Protein AF-A0AAF0R2F0-F1 (afdb_monomer_lite)

Foldseek 3Di:
D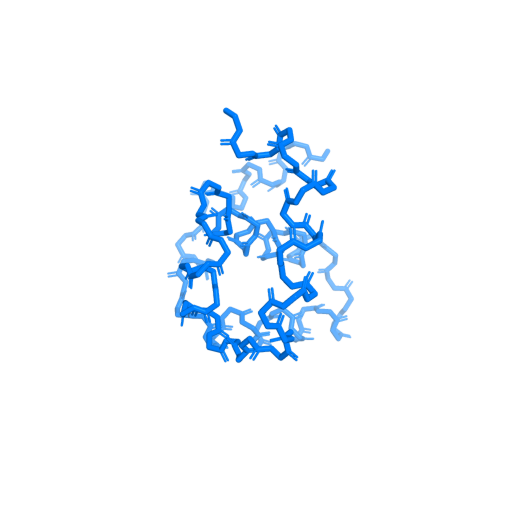VVLLVVCVVVVPVLPDQPVVLVVQLVVCVVVVVVSVNVNSVVVVVVVVPPDDPVVNCVRVVNDDPDDPVRVVVVCVVVVVVVD

Radius of gyration: 16.11 Å; chains: 1; bounding box: 40×25×42 Å

Secondary structure (DSSP, 8-state):
-HHHHHHHHHTGGGT-S-HHHHHHHHHHHHHTT-HHHHHHHHHHHHHHHTT--HHHHHHHTTPPP-S-HHHHHHHHHHTGGG--

Structure (mmCIF, N/CA/C/O backbone):
data_AF-A0AAF0R2F0-F1
#
_entry.id   AF-A0AAF0R2F0-F1
#
loop_
_atom_site.group_PDB
_atom_site.id
_atom_site.type_symbol
_atom_site.label_atom_id
_atom_site.label_alt_id
_atom_site.label_comp_id
_atom_site.label_asym_id
_atom_site.label_entity_id
_atom_site.label_seq_id
_atom_site.pdbx_PDB_ins_code
_atom_site.Cartn_x
_atom_site.Cartn_y
_atom_site.Cartn_z
_atom_site.occupancy
_atom_site.B_iso_or_equiv
_atom_site.auth_seq_id
_atom_site.auth_comp_id
_atom_site.auth_asym_id
_atom_site.auth_atom_id
_atom_site.pdbx_PDB_model_num
ATOM 1 N N . MET A 1 1 ? 6.942 12.090 -19.107 1.00 50.97 1 MET A N 1
ATOM 2 C CA . MET A 1 1 ? 6.695 11.099 -18.039 1.00 50.97 1 MET A CA 1
ATOM 3 C C . MET A 1 1 ? 5.665 10.046 -18.439 1.00 50.97 1 MET A C 1
ATOM 5 O O . MET A 1 1 ? 5.957 8.874 -18.282 1.00 50.97 1 MET A O 1
ATOM 9 N N . THR A 1 2 ? 4.530 10.413 -19.047 1.00 55.34 2 THR A N 1
ATOM 10 C CA . THR A 1 2 ? 3.445 9.474 -19.419 1.00 55.34 2 THR A CA 1
ATOM 11 C C . THR A 1 2 ? 3.878 8.322 -20.336 1.00 55.34 2 THR A C 1
ATOM 13 O O . THR A 1 2 ? 3.472 7.190 -20.120 1.00 55.34 2 THR A O 1
ATOM 16 N N . LYS A 1 3 ? 4.780 8.567 -21.297 1.00 60.50 3 LYS A N 1
ATOM 17 C CA . LYS A 1 3 ? 5.181 7.553 -22.291 1.00 60.50 3 LYS A CA 1
ATOM 18 C C . LYS A 1 3 ? 6.016 6.390 -21.734 1.00 60.50 3 LYS A C 1
ATOM 20 O O . LYS A 1 3 ? 5.925 5.291 -22.265 1.00 60.50 3 LYS A O 1
ATOM 25 N N . VAL A 1 4 ? 6.831 6.618 -20.700 1.00 62.03 4 VAL A N 1
ATOM 26 C CA . VAL A 1 4 ? 7.724 5.588 -20.123 1.00 62.03 4 VAL A CA 1
ATOM 27 C C . VAL A 1 4 ? 6.955 4.692 -19.156 1.00 62.03 4 VAL A C 1
ATOM 29 O O . VAL A 1 4 ? 7.054 3.472 -19.246 1.00 62.03 4 VAL A O 1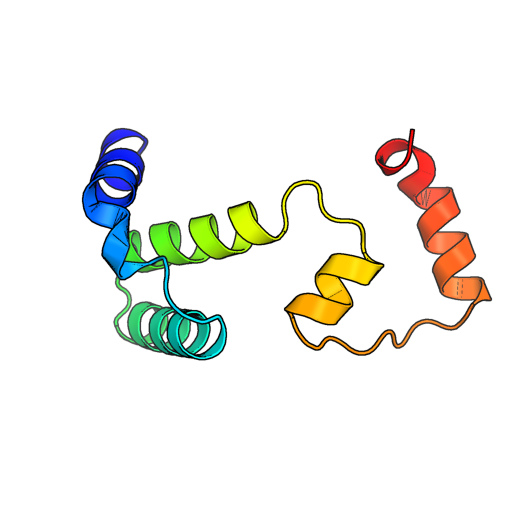
ATOM 32 N N . VAL A 1 5 ? 6.100 5.281 -18.314 1.00 59.94 5 VAL A N 1
ATOM 33 C CA . VAL A 1 5 ? 5.179 4.520 -17.455 1.00 59.94 5 VAL A CA 1
ATOM 34 C C . VAL A 1 5 ? 4.229 3.680 -18.309 1.00 59.94 5 VAL A C 1
ATOM 36 O O . VAL A 1 5 ? 4.036 2.507 -18.019 1.00 59.94 5 VAL A O 1
ATOM 39 N N . GLU A 1 6 ? 3.686 4.224 -19.402 1.00 64.31 6 GLU A N 1
ATOM 40 C CA . GLU A 1 6 ? 2.879 3.447 -20.354 1.00 64.31 6 GLU A CA 1
ATOM 41 C C . GLU A 1 6 ? 3.682 2.345 -21.058 1.00 64.31 6 GLU A C 1
ATOM 43 O O . GLU A 1 6 ? 3.153 1.257 -21.272 1.00 64.31 6 GLU A O 1
ATOM 48 N N . TYR A 1 7 ? 4.954 2.588 -21.394 1.00 68.38 7 TYR A N 1
ATOM 49 C CA . TYR A 1 7 ? 5.826 1.587 -22.014 1.00 68.38 7 TYR A CA 1
ATOM 50 C C . TYR A 1 7 ? 6.086 0.404 -21.077 1.00 68.38 7 TYR A C 1
ATOM 52 O O . TYR A 1 7 ? 5.872 -0.741 -21.477 1.00 68.38 7 TYR A O 1
ATOM 60 N N . TRP A 1 8 ? 6.463 0.663 -19.823 1.00 63.31 8 TRP A N 1
ATOM 61 C CA . TRP A 1 8 ? 6.626 -0.383 -18.812 1.00 63.31 8 TRP A CA 1
ATOM 62 C C . TRP A 1 8 ? 5.292 -1.034 -18.444 1.00 63.31 8 TRP A C 1
ATOM 64 O O . TRP A 1 8 ? 5.242 -2.250 -18.311 1.00 63.31 8 TRP A O 1
ATOM 74 N N . LYS A 1 9 ? 4.181 -0.280 -18.408 1.00 61.19 9 LYS A N 1
ATOM 75 C CA . LYS A 1 9 ? 2.824 -0.842 -18.260 1.00 61.19 9 LYS A CA 1
ATOM 76 C C . LYS A 1 9 ? 2.446 -1.774 -19.414 1.00 61.19 9 LYS A C 1
ATOM 78 O O . LYS A 1 9 ? 1.774 -2.779 -19.195 1.00 61.19 9 LYS A O 1
ATOM 83 N N . LYS A 1 10 ? 2.888 -1.487 -20.638 1.00 60.56 10 LYS A N 1
ATOM 84 C CA . LYS A 1 10 ? 2.647 -2.327 -21.820 1.00 60.56 10 LYS A CA 1
ATOM 85 C C . LYS A 1 10 ? 3.528 -3.586 -21.851 1.00 60.56 10 LYS A C 1
ATOM 87 O O . LYS A 1 10 ? 3.117 -4.575 -22.443 1.00 60.56 10 LYS A O 1
ATOM 92 N N . HIS A 1 11 ? 4.677 -3.568 -21.172 1.00 60.88 11 HIS A N 1
ATOM 93 C CA . HIS A 1 11 ? 5.584 -4.712 -20.982 1.00 60.88 11 HIS A CA 1
ATOM 94 C C . HIS A 1 11 ? 5.556 -5.236 -19.524 1.00 60.88 11 HIS A C 1
ATOM 96 O O . HIS A 1 11 ? 6.508 -5.850 -19.049 1.00 60.88 11 HIS A O 1
ATOM 102 N N . SER A 1 12 ? 4.454 -4.977 -18.806 1.00 58.59 12 SER A N 1
ATOM 103 C CA . SER A 1 12 ? 4.313 -5.084 -17.339 1.00 58.59 12 SER A CA 1
ATOM 104 C C . SER A 1 12 ? 4.186 -6.488 -16.778 1.00 58.59 12 SER A C 1
ATOM 106 O O . SER A 1 12 ? 3.973 -6.639 -15.575 1.00 58.59 12 SER A O 1
ATOM 108 N N . GLU A 1 13 ? 4.334 -7.524 -17.598 1.00 62.66 13 GLU A N 1
ATOM 109 C CA . GLU A 1 13 ? 4.395 -8.892 -17.077 1.00 62.66 13 GLU A CA 1
ATOM 110 C C . GLU A 1 13 ? 5.486 -9.020 -16.002 1.00 62.66 13 GLU A C 1
ATOM 112 O O . GLU A 1 13 ? 5.319 -9.767 -15.046 1.00 62.66 13 GLU A O 1
ATOM 117 N N . PHE A 1 14 ? 6.537 -8.196 -16.085 1.00 65.81 14 PHE A N 1
ATOM 118 C CA . PHE A 1 14 ? 7.621 -8.155 -15.109 1.00 65.81 14 PHE A CA 1
ATOM 119 C C . PHE A 1 14 ? 7.240 -7.581 -13.729 1.00 65.81 14 PHE A C 1
ATOM 121 O O . PHE A 1 14 ? 7.827 -7.985 -12.732 1.00 65.81 14 PHE A O 1
ATOM 128 N N . VAL A 1 15 ? 6.279 -6.651 -13.637 1.00 71.88 15 VAL A N 1
ATOM 129 C CA . VAL A 1 15 ? 5.870 -6.050 -12.342 1.00 71.88 15 VAL A CA 1
ATOM 130 C C . VAL A 1 15 ? 4.686 -6.776 -11.701 1.00 71.88 15 VAL A C 1
ATOM 132 O O . VAL A 1 15 ? 4.427 -6.621 -10.509 1.00 71.88 15 VAL A O 1
ATOM 135 N N . LYS A 1 16 ? 3.998 -7.636 -12.461 1.00 75.31 16 LYS A N 1
ATOM 136 C CA . LYS A 1 16 ? 2.905 -8.494 -11.979 1.00 75.31 16 LYS A CA 1
ATOM 137 C C . LYS A 1 16 ? 3.436 -9.756 -11.300 1.00 75.31 16 LYS A C 1
ATOM 139 O O . LYS A 1 16 ? 3.104 -10.877 -11.672 1.00 75.31 16 LYS A O 1
ATOM 144 N N . VAL A 1 17 ? 4.275 -9.551 -10.296 1.00 83.94 17 VAL A N 1
ATOM 145 C CA . VAL A 1 17 ? 4.853 -10.603 -9.457 1.00 83.94 17 VAL A CA 1
ATOM 146 C C . VAL A 1 17 ? 4.164 -10.645 -8.095 1.00 83.94 17 VAL A C 1
ATOM 148 O O . VAL A 1 17 ? 3.380 -9.754 -7.743 1.00 83.94 17 VAL A O 1
ATOM 151 N N . ASP A 1 18 ? 4.451 -11.693 -7.326 1.00 87.88 18 ASP A N 1
ATOM 152 C CA . ASP A 1 18 ? 4.030 -11.784 -5.929 1.00 87.88 18 ASP A CA 1
ATOM 153 C C . ASP A 1 18 ? 4.481 -10.548 -5.126 1.00 87.88 18 ASP A C 1
ATOM 155 O O . ASP A 1 18 ? 5.496 -9.925 -5.447 1.00 87.88 18 ASP A O 1
ATOM 159 N N . HIS A 1 19 ? 3.723 -10.178 -4.090 1.00 85.69 19 HIS A N 1
ATOM 160 C CA . HIS A 1 19 ? 4.011 -8.996 -3.275 1.00 85.69 19 HIS A CA 1
ATOM 161 C C . HIS A 1 19 ? 5.428 -9.016 -2.675 1.00 85.69 19 HIS A C 1
ATOM 163 O O . HIS A 1 19 ? 6.100 -7.986 -2.684 1.00 85.69 19 HIS A O 1
ATOM 169 N N . SER A 1 20 ? 5.903 -10.184 -2.228 1.00 89.25 20 SER A N 1
ATOM 170 C CA . SER A 1 20 ? 7.256 -10.347 -1.675 1.00 89.25 20 SER A CA 1
ATOM 171 C C . SER A 1 20 ? 8.344 -9.993 -2.695 1.00 89.25 20 SER A C 1
ATOM 173 O O . SER A 1 20 ? 9.248 -9.212 -2.406 1.00 89.25 20 SER A O 1
ATOM 175 N N . ILE A 1 21 ? 8.201 -10.482 -3.927 1.00 91.38 21 ILE A N 1
ATOM 176 C CA . ILE A 1 21 ? 9.135 -10.209 -5.024 1.00 91.38 21 ILE A CA 1
ATOM 177 C C . ILE A 1 21 ? 9.069 -8.733 -5.427 1.00 91.38 21 ILE A C 1
ATOM 179 O O . ILE A 1 21 ? 10.103 -8.107 -5.647 1.00 91.38 21 ILE A O 1
ATOM 183 N N . LEU A 1 22 ? 7.864 -8.157 -5.509 1.00 91.25 22 LEU A N 1
ATOM 184 C CA . LEU A 1 22 ? 7.689 -6.742 -5.840 1.00 91.25 22 LEU A CA 1
ATOM 185 C C . LEU A 1 22 ? 8.385 -5.842 -4.811 1.00 91.25 22 LEU A C 1
ATOM 187 O O . LEU A 1 22 ? 9.039 -4.873 -5.188 1.00 91.25 22 LEU A O 1
ATOM 191 N N . HIS A 1 23 ? 8.282 -6.182 -3.526 1.00 91.69 23 HIS A N 1
ATOM 192 C CA . HIS A 1 23 ? 8.954 -5.468 -2.446 1.00 91.69 23 HIS A CA 1
ATOM 193 C C . HIS A 1 23 ? 10.487 -5.534 -2.567 1.00 91.69 23 HIS A C 1
ATOM 195 O O . HIS A 1 23 ? 11.150 -4.496 -2.521 1.00 91.69 23 HIS A O 1
ATOM 201 N N . ASP A 1 24 ? 11.053 -6.722 -2.789 1.00 94.06 24 ASP A N 1
ATOM 202 C CA . ASP A 1 24 ? 12.505 -6.887 -2.945 1.00 94.06 24 ASP A CA 1
ATOM 203 C C . ASP A 1 24 ? 13.043 -6.134 -4.167 1.00 94.06 24 ASP A C 1
ATOM 205 O O . ASP A 1 24 ? 14.112 -5.520 -4.114 1.00 94.06 24 ASP A O 1
ATOM 209 N N . LEU A 1 25 ? 12.277 -6.121 -5.260 1.00 92.00 25 LEU A N 1
ATOM 210 C CA . LEU A 1 25 ? 12.621 -5.360 -6.453 1.00 92.00 25 LEU A CA 1
ATOM 211 C C . LEU A 1 25 ? 12.588 -3.849 -6.196 1.00 92.00 25 LEU A C 1
ATOM 213 O O . LEU A 1 25 ? 13.533 -3.165 -6.577 1.00 92.00 25 LEU A O 1
ATOM 217 N N . ILE A 1 26 ? 11.577 -3.330 -5.488 1.00 94.06 26 ILE A N 1
ATOM 218 C CA . ILE A 1 26 ? 11.516 -1.911 -5.094 1.00 94.06 26 ILE A CA 1
ATOM 219 C C . ILE A 1 26 ? 12.774 -1.518 -4.311 1.00 94.06 26 ILE A C 1
ATOM 221 O O . ILE A 1 26 ? 13.386 -0.488 -4.603 1.00 94.06 26 ILE A O 1
ATOM 225 N N . LEU A 1 27 ? 13.195 -2.346 -3.349 1.00 96.06 27 LEU A N 1
ATOM 226 C CA . LEU A 1 27 ? 14.403 -2.097 -2.560 1.00 96.06 27 LEU A CA 1
ATOM 227 C C . LEU A 1 27 ? 15.671 -2.112 -3.421 1.00 96.06 27 LEU A C 1
ATOM 229 O O . LEU A 1 27 ? 16.495 -1.201 -3.308 1.00 96.06 27 LEU A O 1
ATOM 233 N N . ALA A 1 28 ? 15.822 -3.112 -4.293 1.00 95.25 28 ALA A N 1
ATOM 234 C CA . ALA A 1 28 ? 16.974 -3.230 -5.183 1.00 95.25 28 ALA A CA 1
ATOM 235 C C . ALA A 1 28 ? 17.065 -2.042 -6.150 1.00 95.25 28 ALA A C 1
ATOM 237 O O . ALA A 1 28 ? 18.122 -1.435 -6.313 1.00 95.25 28 ALA A O 1
ATOM 238 N N . THR A 1 29 ? 15.942 -1.667 -6.753 1.00 93.44 29 THR A N 1
ATOM 239 C CA . THR A 1 29 ? 15.845 -0.556 -7.694 1.00 93.44 29 THR A CA 1
ATOM 240 C C . THR A 1 29 ? 16.102 0.793 -7.016 1.00 93.44 29 THR A C 1
ATOM 242 O O . THR A 1 29 ? 16.828 1.624 -7.566 1.00 93.44 29 THR A O 1
ATOM 245 N N . ASN A 1 30 ? 15.599 0.991 -5.792 1.00 95.50 30 ASN A N 1
ATOM 246 C CA . ASN A 1 30 ? 15.918 2.165 -4.979 1.00 95.50 30 ASN A CA 1
ATOM 247 C C . ASN A 1 30 ? 17.417 2.229 -4.636 1.00 95.50 30 ASN A C 1
ATOM 249 O O . ASN A 1 30 ? 18.032 3.284 -4.767 1.00 95.50 30 ASN A O 1
ATOM 253 N N . PHE A 1 31 ? 18.028 1.102 -4.255 1.00 97.00 31 PHE A N 1
ATOM 254 C CA . PHE A 1 31 ? 19.466 1.026 -3.975 1.00 97.00 31 PHE A CA 1
ATOM 255 C C . PHE A 1 31 ? 20.325 1.361 -5.204 1.00 97.00 31 PHE A C 1
ATOM 257 O O . PHE A 1 31 ? 21.321 2.073 -5.091 1.00 97.00 31 PHE A O 1
ATOM 264 N N . LEU A 1 32 ? 19.923 0.886 -6.385 1.00 96.81 32 LEU A N 1
ATOM 265 C CA . LEU A 1 32 ? 20.594 1.170 -7.657 1.00 96.81 32 LEU A CA 1
ATOM 266 C C . LEU A 1 32 ? 20.303 2.581 -8.201 1.00 96.81 32 LEU A C 1
ATOM 268 O O . LEU A 1 32 ? 20.898 2.974 -9.203 1.00 96.81 32 LEU A O 1
ATOM 272 N N . ASN A 1 33 ? 19.425 3.345 -7.539 1.00 95.12 33 ASN A N 1
ATOM 273 C CA . ASN A 1 33 ? 18.976 4.675 -7.952 1.00 95.12 33 ASN A CA 1
ATOM 274 C C . ASN A 1 33 ? 18.372 4.700 -9.373 1.00 95.12 33 ASN A C 1
ATOM 276 O O . ASN A 1 33 ? 18.516 5.677 -10.114 1.00 95.12 33 ASN A O 1
ATOM 280 N N . ASP A 1 34 ? 17.683 3.624 -9.761 1.00 91.75 34 ASP A N 1
ATOM 281 C CA . ASP A 1 34 ? 16.945 3.556 -11.023 1.00 91.75 34 ASP A CA 1
ATOM 282 C C . ASP A 1 34 ? 15.520 4.080 -10.814 1.00 91.75 34 ASP A C 1
ATOM 284 O O . ASP A 1 34 ? 14.575 3.361 -10.484 1.00 91.75 34 ASP A O 1
ATOM 288 N N . LYS A 1 35 ? 15.384 5.395 -10.978 1.00 90.06 35 LYS A N 1
ATOM 289 C CA . LYS A 1 35 ? 14.137 6.111 -10.713 1.00 90.06 35 LYS A CA 1
ATOM 290 C C . LYS A 1 35 ? 12.973 5.644 -11.591 1.00 90.06 35 LYS A C 1
ATOM 292 O O . LYS A 1 35 ? 11.847 5.587 -11.110 1.00 90.06 35 LYS A O 1
ATOM 297 N N . GLU A 1 36 ? 13.216 5.329 -12.862 1.00 87.56 36 GLU A N 1
ATOM 298 C CA . GLU A 1 36 ? 12.129 4.981 -13.787 1.00 87.56 36 GLU A CA 1
ATOM 299 C C . GLU A 1 36 ? 11.493 3.642 -13.417 1.00 87.56 36 GLU A C 1
ATOM 301 O O . GLU A 1 36 ? 10.266 3.509 -13.422 1.00 87.56 36 GLU A O 1
ATOM 306 N N . MET A 1 37 ? 12.324 2.666 -13.049 1.00 86.75 37 MET A N 1
ATOM 307 C CA . MET A 1 37 ? 11.852 1.363 -12.602 1.00 86.75 37 MET A CA 1
ATOM 308 C C . MET A 1 37 ? 11.209 1.450 -11.209 1.00 86.75 37 MET A C 1
ATOM 310 O O . MET A 1 37 ? 10.195 0.793 -10.961 1.00 86.75 37 MET A O 1
ATOM 314 N N . LEU A 1 38 ? 11.728 2.315 -10.328 1.00 91.50 38 LEU A N 1
ATOM 315 C CA . LEU A 1 38 ? 11.132 2.555 -9.012 1.00 91.50 38 LEU A CA 1
ATOM 316 C C . LEU A 1 38 ? 9.724 3.142 -9.157 1.00 91.50 38 LEU A C 1
ATOM 318 O O . LEU A 1 38 ? 8.784 2.636 -8.548 1.00 91.50 38 LEU A O 1
ATOM 322 N N . ASP A 1 39 ? 9.559 4.152 -10.016 1.00 90.31 39 ASP A N 1
ATOM 323 C CA . ASP A 1 39 ? 8.263 4.777 -10.297 1.00 90.31 39 ASP A CA 1
ATOM 324 C C . ASP A 1 39 ? 7.256 3.746 -10.845 1.00 90.31 39 ASP A C 1
ATOM 326 O O . ASP A 1 39 ? 6.092 3.729 -10.434 1.00 90.31 39 ASP A O 1
ATOM 330 N N . ALA A 1 40 ? 7.693 2.845 -11.733 1.00 89.06 40 ALA A N 1
ATOM 331 C CA . ALA A 1 40 ? 6.841 1.790 -12.282 1.00 89.06 40 ALA A CA 1
ATOM 332 C C . ALA A 1 40 ? 6.370 0.786 -11.212 1.00 89.06 40 ALA A C 1
ATOM 334 O O . ALA A 1 40 ? 5.191 0.423 -11.190 1.00 89.06 40 ALA A O 1
ATOM 335 N N . MET A 1 41 ? 7.255 0.361 -10.306 1.00 90.38 41 MET A N 1
ATOM 336 C CA . MET A 1 41 ? 6.906 -0.574 -9.228 1.00 90.38 41 MET A CA 1
ATOM 337 C C . MET A 1 41 ? 6.037 0.075 -8.149 1.00 90.38 41 MET A C 1
ATOM 339 O O . MET A 1 41 ? 5.059 -0.524 -7.699 1.00 90.38 41 MET A O 1
ATOM 343 N N . CYS A 1 42 ? 6.336 1.321 -7.774 1.00 92.44 42 CYS A N 1
ATOM 344 C CA . CYS A 1 42 ? 5.503 2.100 -6.860 1.00 92.44 42 CYS A CA 1
ATOM 345 C C . CYS A 1 42 ? 4.090 2.300 -7.426 1.00 92.44 42 CYS A C 1
ATOM 347 O O . CYS A 1 42 ? 3.112 2.221 -6.682 1.00 92.44 42 CYS A O 1
ATOM 349 N N . GLN A 1 43 ? 3.961 2.503 -8.742 1.00 90.62 43 GLN A N 1
ATOM 350 C CA . GLN A 1 43 ? 2.655 2.594 -9.391 1.00 90.62 43 GLN A CA 1
ATOM 351 C C . GLN A 1 43 ? 1.878 1.273 -9.326 1.00 90.62 43 GLN A C 1
ATOM 353 O O . GLN A 1 43 ? 0.673 1.310 -9.099 1.00 90.62 43 GLN A O 1
ATOM 358 N N . GLU A 1 44 ? 2.533 0.122 -9.492 1.00 91.12 44 GLU A N 1
ATOM 359 C CA . GLU A 1 44 ? 1.888 -1.189 -9.327 1.00 91.12 44 GLU A CA 1
ATOM 360 C C . GLU A 1 44 ? 1.386 -1.386 -7.884 1.00 91.12 44 GLU A C 1
ATOM 362 O O . GLU A 1 44 ? 0.247 -1.803 -7.684 1.00 91.12 44 GLU A O 1
ATOM 367 N N . VAL A 1 45 ? 2.175 -1.009 -6.868 1.00 92.88 45 VAL A N 1
ATOM 368 C CA . VAL A 1 45 ? 1.720 -1.020 -5.463 1.00 92.88 45 VAL A CA 1
ATOM 369 C C . VAL A 1 45 ? 0.510 -0.100 -5.264 1.00 92.88 45 VAL A C 1
ATOM 371 O O . VAL A 1 45 ? -0.478 -0.504 -4.649 1.00 92.88 45 VAL A O 1
ATOM 374 N N . ALA A 1 46 ? 0.544 1.113 -5.820 1.00 93.06 46 ALA A N 1
ATOM 375 C CA . ALA A 1 46 ? -0.576 2.049 -5.747 1.00 93.06 46 ALA A CA 1
ATOM 376 C C . ALA A 1 46 ? -1.835 1.506 -6.447 1.00 93.06 46 ALA A C 1
ATOM 378 O O . ALA A 1 46 ? -2.938 1.630 -5.913 1.00 93.06 46 ALA A O 1
ATOM 379 N N . ASP A 1 47 ? -1.676 0.863 -7.607 1.00 91.38 47 ASP A N 1
ATOM 380 C CA . ASP A 1 47 ? -2.766 0.232 -8.355 1.00 91.38 47 ASP A CA 1
ATOM 381 C C . ASP A 1 47 ? -3.371 -0.947 -7.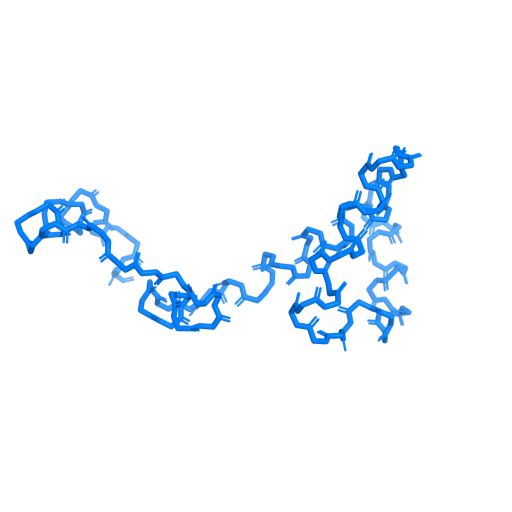563 1.00 91.38 47 ASP A C 1
ATOM 383 O O . ASP A 1 47 ? -4.588 -1.137 -7.598 1.00 91.38 47 ASP A O 1
ATOM 387 N N . ARG A 1 48 ? -2.570 -1.676 -6.767 1.00 91.31 48 ARG A N 1
ATOM 388 C CA . ARG A 1 48 ? -3.073 -2.701 -5.832 1.00 91.31 48 ARG A CA 1
ATOM 389 C C . ARG A 1 48 ? -3.848 -2.109 -4.659 1.00 91.31 48 ARG A C 1
ATOM 391 O O . ARG A 1 48 ? -4.787 -2.748 -4.207 1.00 91.31 48 ARG A O 1
ATOM 398 N N . ILE A 1 49 ? -3.500 -0.925 -4.165 1.00 94.38 49 ILE A N 1
ATOM 399 C CA . ILE A 1 49 ? -4.203 -0.276 -3.040 1.00 94.38 49 ILE A CA 1
ATOM 400 C C . ILE A 1 49 ? -5.521 0.360 -3.500 1.00 94.38 49 ILE A C 1
ATOM 402 O O . ILE A 1 49 ? -6.521 0.358 -2.778 1.00 94.38 49 ILE A O 1
ATOM 406 N N . LYS A 1 50 ? -5.529 0.920 -4.711 1.00 93.00 50 LYS A N 1
ATOM 407 C CA . LYS A 1 50 ? -6.625 1.737 -5.229 1.00 93.00 50 LYS A CA 1
ATOM 408 C C . LYS A 1 50 ? -7.975 1.010 -5.172 1.00 93.00 50 LYS A C 1
ATOM 410 O O . LYS A 1 50 ? -8.158 -0.053 -5.757 1.00 93.00 50 LYS A O 1
ATOM 415 N N . GLY A 1 51 ? -8.949 1.637 -4.509 1.00 90.81 51 GLY A N 1
ATOM 416 C CA . GLY A 1 51 ? -10.330 1.149 -4.425 1.00 90.81 51 GLY A CA 1
ATOM 417 C C . GLY A 1 51 ? -10.561 0.005 -3.431 1.00 90.81 51 GLY A C 1
ATOM 418 O O . GLY A 1 51 ? -11.679 -0.505 -3.356 1.00 90.81 51 GLY A O 1
ATOM 419 N N . LYS A 1 52 ? -9.545 -0.411 -2.664 1.00 92.75 52 LYS A N 1
ATOM 420 C CA . LYS A 1 52 ? -9.705 -1.379 -1.571 1.00 92.75 52 LYS A CA 1
ATOM 421 C C . LYS A 1 52 ? -10.041 -0.662 -0.264 1.00 92.75 52 LYS A C 1
ATOM 423 O O . LYS A 1 52 ? -9.607 0.464 -0.035 1.00 92.75 52 LYS A O 1
ATOM 428 N N . SER A 1 53 ? -10.816 -1.326 0.595 1.00 93.31 53 SER A N 1
ATOM 429 C CA . SER A 1 53 ? -11.068 -0.828 1.949 1.00 93.31 53 SER A CA 1
ATOM 430 C C . SER A 1 53 ? -9.804 -0.959 2.811 1.00 93.31 53 SER A C 1
ATOM 432 O O . SER A 1 53 ? -8.954 -1.807 2.508 1.00 93.31 53 SER A O 1
ATOM 434 N N . PRO A 1 54 ? -9.677 -0.184 3.903 1.00 93.44 54 PRO A N 1
ATOM 435 C CA . PRO A 1 54 ? -8.551 -0.306 4.827 1.00 93.44 54 PRO A CA 1
ATOM 436 C C . PRO A 1 54 ? -8.323 -1.740 5.325 1.00 93.44 54 PRO A C 1
ATOM 438 O O . PRO A 1 54 ? -7.182 -2.174 5.447 1.00 93.44 54 PRO A O 1
ATOM 441 N N . GLU A 1 55 ? -9.388 -2.508 5.565 1.00 93.81 55 GLU A N 1
ATOM 442 C CA . GLU A 1 55 ? -9.308 -3.904 6.011 1.00 93.81 55 GLU A CA 1
ATOM 443 C C . GLU A 1 55 ? -8.699 -4.814 4.942 1.00 93.81 55 GLU A C 1
ATOM 445 O O . GLU A 1 55 ? -7.804 -5.598 5.250 1.00 93.81 55 GLU A O 1
ATOM 450 N N . LYS A 1 56 ? -9.124 -4.671 3.680 1.00 94.25 56 LYS A N 1
ATOM 451 C CA . LYS A 1 56 ? -8.566 -5.451 2.563 1.00 94.25 56 LYS A CA 1
ATOM 452 C C . LYS A 1 56 ? -7.103 -5.106 2.301 1.00 94.25 56 LYS A C 1
ATOM 454 O O . LYS A 1 56 ? -6.308 -6.000 2.039 1.00 94.25 56 LYS A O 1
ATOM 459 N N . ILE A 1 57 ? -6.747 -3.822 2.393 1.00 94.38 57 ILE A N 1
ATOM 460 C CA . ILE A 1 57 ? -5.352 -3.375 2.271 1.00 94.38 57 ILE A CA 1
ATOM 461 C C . ILE A 1 57 ? -4.514 -4.010 3.385 1.00 94.38 57 ILE A C 1
ATOM 463 O O . ILE A 1 57 ? -3.449 -4.556 3.123 1.00 94.38 57 ILE A O 1
ATOM 467 N N . ARG A 1 58 ? -5.003 -3.987 4.628 1.00 95.44 58 ARG A N 1
ATOM 468 C CA . ARG A 1 58 ? -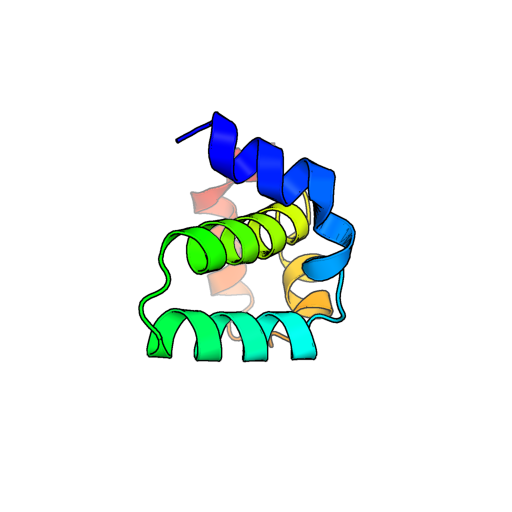4.301 -4.603 5.759 1.00 95.44 58 ARG A CA 1
ATOM 469 C C . ARG A 1 58 ? -4.086 -6.102 5.562 1.00 95.44 58 ARG A C 1
ATOM 471 O O . ARG A 1 58 ? -2.981 -6.574 5.797 1.00 95.44 58 ARG A O 1
ATOM 478 N N . GLU A 1 59 ? -5.099 -6.833 5.106 1.00 93.56 59 GLU A N 1
ATOM 479 C CA . GLU A 1 59 ? -4.991 -8.270 4.832 1.00 93.56 59 GLU A CA 1
ATOM 480 C C . GLU A 1 59 ? -3.948 -8.570 3.746 1.00 93.56 59 GLU A C 1
ATOM 482 O O . GLU A 1 59 ? -3.045 -9.377 3.951 1.00 93.56 59 GLU A O 1
ATOM 487 N N . GLU A 1 60 ? -4.029 -7.880 2.610 1.00 89.81 60 GLU A N 1
ATOM 488 C CA . GLU A 1 60 ? -3.173 -8.141 1.450 1.00 89.81 60 GLU A CA 1
ATOM 489 C C . GLU A 1 60 ? -1.704 -7.787 1.682 1.00 89.81 60 GLU A C 1
ATOM 491 O O . GLU A 1 60 ? -0.814 -8.480 1.192 1.00 89.81 60 GLU A O 1
ATOM 496 N N . PHE A 1 61 ? -1.448 -6.730 2.450 1.00 90.75 61 PHE A N 1
ATOM 497 C CA . PHE A 1 61 ? -0.099 -6.292 2.804 1.00 90.75 61 PHE A CA 1
ATOM 498 C C . PHE A 1 61 ? 0.371 -6.856 4.154 1.00 90.75 61 PHE A C 1
ATOM 500 O O . PHE A 1 61 ? 1.444 -6.489 4.632 1.00 90.75 61 PHE A O 1
ATOM 507 N N . ASN A 1 62 ? -0.414 -7.744 4.776 1.00 91.50 62 ASN A N 1
ATOM 508 C CA . ASN A 1 62 ? -0.130 -8.342 6.081 1.00 91.50 62 ASN A CA 1
ATOM 509 C C . ASN A 1 62 ? 0.191 -7.294 7.176 1.00 91.50 62 ASN A C 1
ATOM 511 O O . ASN A 1 62 ? 1.121 -7.445 7.972 1.00 91.50 62 ASN A O 1
ATOM 515 N N . ILE A 1 63 ? -0.579 -6.203 7.200 1.00 94.50 63 ILE A N 1
ATOM 516 C CA . ILE A 1 63 ? -0.443 -5.090 8.145 1.00 94.50 63 ILE A CA 1
ATOM 517 C C . ILE A 1 63 ? -1.402 -5.310 9.314 1.00 94.50 63 ILE A C 1
ATOM 519 O O . ILE A 1 63 ? -2.622 -5.374 9.148 1.00 94.50 63 ILE A O 1
ATOM 523 N N . LYS A 1 64 ? -0.858 -5.365 10.530 1.00 95.44 64 LYS A N 1
ATOM 524 C CA . LYS A 1 64 ? -1.663 -5.403 11.753 1.00 95.44 64 LYS A CA 1
ATOM 525 C C . LYS A 1 64 ? -2.291 -4.029 12.007 1.00 95.44 64 LYS A C 1
ATOM 527 O O . LYS A 1 64 ? -1.579 -3.033 12.016 1.00 95.44 64 LYS A O 1
ATOM 532 N N . ASN A 1 65 ? -3.599 -3.987 12.271 1.00 96.06 65 ASN A N 1
ATOM 533 C CA . ASN A 1 65 ? -4.239 -2.781 12.799 1.00 96.06 65 ASN A CA 1
ATOM 534 C C . ASN A 1 65 ? -3.782 -2.552 14.247 1.00 96.06 65 ASN A C 1
ATOM 536 O O . ASN A 1 65 ? -3.967 -3.425 15.100 1.00 96.06 65 ASN A O 1
ATOM 540 N N . ASP A 1 66 ? -3.162 -1.410 14.505 1.00 96.31 66 ASP A N 1
ATOM 541 C CA . ASP A 1 66 ? -2.619 -1.002 15.799 1.00 96.31 66 ASP A CA 1
ATOM 542 C C . ASP A 1 66 ? -3.408 0.141 16.457 1.00 96.31 66 ASP A C 1
ATOM 544 O O . ASP A 1 66 ? -3.079 0.537 17.575 1.00 96.31 66 ASP A O 1
ATOM 548 N N . PHE A 1 67 ? -4.481 0.615 15.818 1.00 96.25 67 PHE A N 1
ATOM 549 C CA . PHE A 1 67 ? -5.413 1.567 16.415 1.00 96.25 67 PHE A CA 1
ATOM 550 C C . PHE A 1 67 ? -6.311 0.910 17.466 1.00 96.25 67 PHE A C 1
ATOM 552 O O . PHE A 1 67 ? -6.751 -0.235 17.310 1.00 96.25 67 PHE A O 1
ATOM 559 N N . THR A 1 68 ? -6.642 1.655 18.524 1.00 97.31 68 THR A N 1
ATOM 560 C CA . THR A 1 68 ? -7.784 1.290 19.373 1.00 97.31 68 THR A CA 1
ATOM 561 C C . THR A 1 68 ? -9.099 1.532 18.619 1.00 97.31 68 THR A C 1
ATOM 563 O O . THR A 1 68 ? -9.125 2.329 17.674 1.00 97.31 68 THR A O 1
ATOM 566 N N . PRO A 1 69 ? -10.212 0.887 19.021 1.00 95.94 69 PRO A N 1
ATOM 567 C CA . PRO A 1 69 ? -11.513 1.118 18.395 1.00 95.94 69 PRO A CA 1
ATOM 568 C C . PRO A 1 69 ? -11.920 2.597 18.373 1.00 95.94 69 PRO A C 1
ATOM 570 O O . PRO A 1 69 ? -12.445 3.071 17.371 1.00 95.94 69 PRO A O 1
ATOM 573 N N . GLU A 1 70 ? -11.628 3.334 19.447 1.00 96.38 70 GLU A N 1
ATOM 574 C CA . GLU A 1 70 ? -11.941 4.760 19.567 1.00 96.38 70 GLU A CA 1
ATOM 575 C C . GLU A 1 70 ? -11.120 5.602 18.582 1.00 96.38 70 GLU A C 1
ATOM 577 O O . GLU A 1 70 ? -11.677 6.453 17.892 1.00 96.38 70 GLU A O 1
ATOM 582 N N . GLN A 1 71 ? -9.816 5.328 18.458 1.00 96.75 71 GLN A N 1
ATOM 583 C CA . GLN A 1 71 ? -8.943 6.022 17.504 1.00 96.75 71 GLN A CA 1
ATOM 584 C C . GLN A 1 71 ? -9.364 5.758 16.056 1.00 96.75 71 GLN A C 1
ATOM 586 O O . GLN A 1 71 ? -9.395 6.673 15.236 1.00 96.75 71 GLN A O 1
ATOM 591 N N . GLU A 1 72 ? -9.705 4.508 15.728 1.00 94.06 72 GLU A N 1
ATOM 592 C CA . GLU A 1 72 ? -10.179 4.169 14.388 1.00 94.06 72 GLU A CA 1
ATOM 593 C C . GLU A 1 72 ? -11.526 4.842 14.082 1.00 94.06 72 GLU A C 1
ATOM 595 O O . GLU A 1 72 ? -11.736 5.299 12.957 1.00 94.06 72 GLU A O 1
ATOM 600 N N . GLU A 1 73 ? -12.422 4.960 15.066 1.00 93.88 73 GLU A N 1
ATOM 601 C CA . GLU A 1 73 ? -13.689 5.678 14.907 1.00 93.88 73 GLU A CA 1
ATOM 602 C C . GLU A 1 73 ? -13.477 7.183 14.676 1.00 93.88 73 GLU A C 1
ATOM 604 O O . GLU A 1 73 ? -14.107 7.753 13.784 1.00 93.88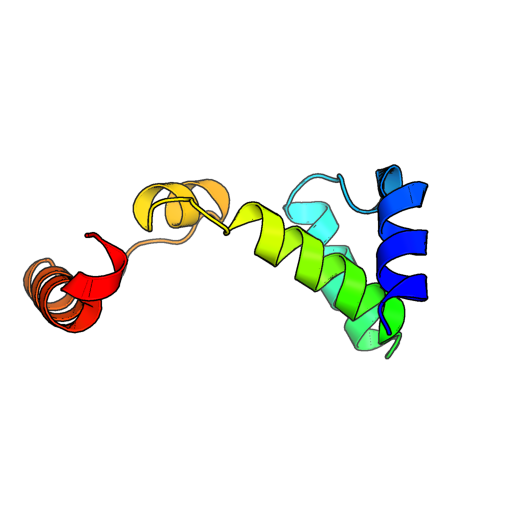 73 GLU A O 1
ATOM 609 N N . GLU A 1 74 ? -12.581 7.828 15.429 1.00 96.06 74 GLU A N 1
ATOM 610 C CA . GLU A 1 74 ? -12.223 9.239 15.227 1.00 96.06 74 GLU A CA 1
ATOM 611 C C . GLU A 1 74 ? -11.645 9.474 13.827 1.00 96.06 74 GLU A C 1
ATOM 613 O O . GLU A 1 74 ? -12.141 10.332 13.096 1.00 96.06 74 GLU A O 1
ATOM 618 N N . ILE A 1 75 ? -10.692 8.642 13.390 1.00 94.69 75 ILE A N 1
ATOM 619 C CA . ILE A 1 75 ? -10.100 8.731 12.047 1.00 94.69 75 ILE A CA 1
ATOM 620 C C . ILE A 1 75 ? -11.166 8.531 10.959 1.00 94.69 75 ILE A C 1
ATOM 622 O O . ILE A 1 75 ? -11.150 9.235 9.947 1.00 94.69 75 ILE A O 1
ATOM 626 N N . ARG A 1 76 ? -12.116 7.601 11.138 1.00 93.19 76 ARG A N 1
ATOM 627 C CA . ARG A 1 76 ? -13.225 7.404 10.185 1.00 93.19 76 ARG A CA 1
ATOM 628 C C . ARG A 1 76 ? -14.167 8.604 10.135 1.00 93.19 76 ARG A C 1
ATOM 630 O O . ARG A 1 76 ? -14.617 8.949 9.048 1.00 93.19 76 ARG A O 1
ATOM 637 N N . LYS A 1 77 ? -14.448 9.249 11.274 1.00 94.25 77 LYS A N 1
ATOM 638 C CA . LYS A 1 77 ? -15.250 10.484 11.329 1.00 94.25 77 LYS A CA 1
ATOM 639 C C . LYS A 1 77 ? -14.547 11.637 10.615 1.00 94.25 77 LYS A C 1
ATOM 641 O O . LYS A 1 77 ? -15.179 12.324 9.819 1.00 94.25 77 LYS A O 1
ATOM 646 N N . GLU A 1 78 ? -13.249 11.823 10.852 1.00 95.56 78 GLU A N 1
ATOM 647 C CA . GLU A 1 78 ? -12.446 12.859 10.186 1.00 95.56 78 GLU A CA 1
ATOM 648 C C . GLU A 1 78 ? -12.337 12.632 8.672 1.00 95.56 78 GLU A C 1
ATOM 650 O O . GLU A 1 78 ? -12.351 13.582 7.888 1.00 95.56 78 GLU A O 1
ATOM 655 N N . ASN A 1 79 ? -12.275 11.368 8.247 1.00 93.75 79 ASN A N 1
ATOM 656 C CA . ASN A 1 79 ? -12.146 10.976 6.844 1.00 93.75 79 ASN A CA 1
ATOM 657 C C . ASN A 1 79 ? -13.467 10.503 6.223 1.00 93.75 79 ASN A C 1
ATOM 659 O O . ASN A 1 79 ? -13.441 9.762 5.243 1.00 93.75 79 ASN A O 1
ATOM 663 N N . ALA A 1 80 ? -14.617 10.935 6.756 1.00 90.81 80 ALA A N 1
ATOM 664 C CA . ALA A 1 80 ? -15.937 10.504 6.286 1.00 90.81 80 ALA A CA 1
ATOM 665 C C . ALA A 1 80 ? -16.122 10.695 4.767 1.00 90.81 80 ALA A C 1
ATOM 6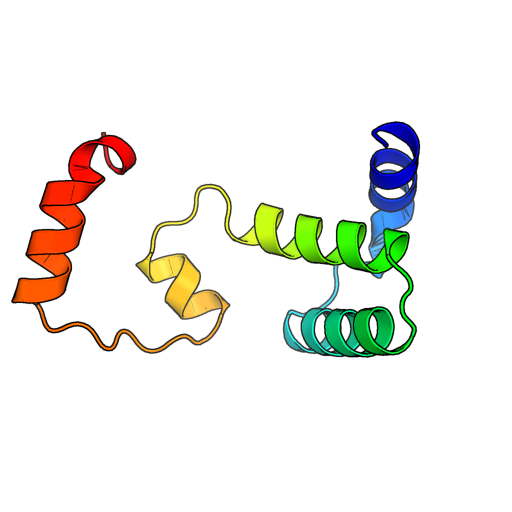67 O O . ALA A 1 80 ? -16.670 9.820 4.106 1.00 90.81 80 ALA A O 1
ATOM 668 N N . TRP A 1 81 ? -15.551 11.767 4.205 1.00 87.94 81 TRP A N 1
ATOM 669 C CA . TRP A 1 81 ? -15.551 12.080 2.768 1.00 87.94 81 TRP A CA 1
ATOM 670 C C . TRP A 1 81 ? -14.981 10.967 1.870 1.00 87.94 81 TRP A C 1
ATOM 672 O O . TRP A 1 81 ? -15.282 10.928 0.681 1.00 87.94 81 TRP A O 1
ATOM 682 N N . ALA A 1 82 ? -14.130 10.086 2.404 1.00 81.56 82 ALA A N 1
ATOM 683 C CA . ALA A 1 82 ? -13.529 8.977 1.663 1.00 81.56 82 ALA A CA 1
ATOM 684 C C . ALA A 1 82 ? -14.395 7.702 1.674 1.00 81.56 82 ALA A C 1
ATOM 686 O O . ALA A 1 82 ? -14.062 6.735 0.986 1.00 81.56 82 ALA A O 1
ATOM 687 N N . PHE A 1 83 ? -15.473 7.690 2.465 1.00 76.06 83 PHE A N 1
ATOM 688 C CA . PHE A 1 83 ? -16.385 6.556 2.649 1.00 76.06 83 PHE A CA 1
ATOM 689 C C . PHE A 1 83 ? -17.821 6.842 2.165 1.00 76.06 83 PHE A C 1
ATOM 691 O O . PHE A 1 83 ? -18.683 5.977 2.332 1.00 76.06 83 PHE A O 1
ATOM 698 N N . GLU A 1 84 ? -18.069 8.028 1.594 1.00 66.00 84 GLU A N 1
ATOM 699 C CA . GLU A 1 84 ? -19.337 8.437 0.958 1.00 66.00 84 GLU A CA 1
ATOM 700 C C . GLU A 1 84 ? -19.489 7.924 -0.484 1.00 66.00 84 GLU A C 1
ATOM 702 O O . GLU A 1 84 ? -18.479 7.868 -1.226 1.00 66.00 84 GLU A O 1
#

Sequence (84 aa):
MTKVVEYWKKHSEFVKVDHSILHDLILATNFLNDKEMLDAMCQEVADRIKGKSPEKIREEFNIKNDFTPEQEEEIRKENAWAFE

pLDDT: mean 86.38, std 12.59, range [50.97, 97.31]

Organism: Solanum verrucosum (NCBI:txid315347)

InterPro domains:
  IPR011333 SKP1/BTB/POZ domain superfamily [G3DSA:3.30.710.10] (1-84)
  IPR016072 SKP1 component, dimerisation [PF01466] (35-82)
  IPR016897 S-phase kinase-associated protein 1 [PTHR11165] (2-79)
  IPR036296 SKP1-like, dimerisation domain superfamily [SSF81382] (12-82)